Protein AF-A0A9N9M9A8-F1 (afdb_monomer_lite)

Structure (mmCIF, N/CA/C/O backbone):
data_AF-A0A9N9M9A8-F1
#
_entry.id   AF-A0A9N9M9A8-F1
#
loop_
_atom_site.group_PDB
_atom_site.id
_atom_site.type_symbol
_atom_site.label_atom_id
_atom_site.label_alt_id
_atom_site.label_comp_id
_atom_site.label_asym_id
_atom_site.label_entity_id
_atom_site.label_seq_id
_atom_site.pdbx_PDB_ins_code
_atom_site.Cartn_x
_atom_site.Cartn_y
_atom_site.Cartn_z
_atom_site.occupancy
_atom_site.B_iso_or_equiv
_atom_site.auth_seq_id
_atom_site.auth_comp_id
_atom_site.auth_asym_id
_atom_site.auth_atom_id
_atom_site.pdbx_PDB_model_num
ATOM 1 N N . MET A 1 1 ? -35.840 -32.315 14.293 1.00 52.12 1 MET A N 1
ATOM 2 C CA . MET A 1 1 ? -36.039 -30.858 14.125 1.00 52.12 1 MET A CA 1
ATOM 3 C C . MET A 1 1 ? -34.827 -30.045 14.598 1.00 52.12 1 MET A C 1
ATOM 5 O O . MET A 1 1 ? -34.280 -29.308 13.797 1.00 52.12 1 MET A O 1
ATOM 9 N N . ILE A 1 2 ? -34.301 -30.285 15.808 1.00 51.34 2 ILE A N 1
ATOM 10 C CA . ILE A 1 2 ? -33.155 -29.553 16.408 1.00 51.34 2 ILE A CA 1
ATOM 11 C C . ILE A 1 2 ? -31.829 -29.673 15.612 1.00 51.34 2 ILE A C 1
ATOM 13 O O . ILE A 1 2 ? -31.002 -28.764 15.611 1.00 51.34 2 ILE A O 1
ATOM 17 N N . PHE A 1 3 ? -31.609 -30.788 14.904 1.00 42.25 3 PHE A N 1
ATOM 18 C CA . PHE A 1 3 ? -30.359 -31.031 14.167 1.00 42.25 3 PHE A CA 1
ATOM 19 C C . PHE A 1 3 ? -30.236 -30.188 12.883 1.00 42.25 3 PHE A C 1
ATOM 21 O O . PHE A 1 3 ? -29.168 -29.662 12.590 1.00 42.25 3 PHE A O 1
ATOM 28 N N . GLN A 1 4 ? -31.344 -29.994 12.159 1.00 45.50 4 GLN A N 1
ATOM 29 C CA . GLN A 1 4 ? -31.388 -29.186 10.930 1.00 45.50 4 GLN A CA 1
ATOM 30 C C . GLN A 1 4 ? -31.223 -27.688 11.224 1.00 45.50 4 GLN A C 1
ATOM 32 O O . GLN A 1 4 ? -30.577 -26.956 10.473 1.00 45.50 4 GLN A O 1
ATOM 37 N N . GLU A 1 5 ? -31.737 -27.246 12.370 1.00 50.88 5 GLU A N 1
ATOM 38 C CA . GLU A 1 5 ? -31.596 -25.876 12.855 1.00 50.88 5 GLU A CA 1
ATOM 39 C C . GLU A 1 5 ? -30.153 -25.582 13.298 1.00 50.88 5 GLU A C 1
ATOM 41 O O . GLU A 1 5 ? -29.588 -24.560 12.914 1.00 50.88 5 GLU A O 1
ATOM 46 N N . LYS A 1 6 ? -29.486 -26.530 13.981 1.00 48.81 6 LYS A N 1
ATOM 47 C CA . LYS A 1 6 ? -28.044 -26.431 14.266 1.00 48.81 6 LYS A CA 1
ATOM 48 C C . LYS A 1 6 ? -27.205 -26.388 12.990 1.00 48.81 6 LYS A C 1
ATOM 50 O O . LYS A 1 6 ? -26.306 -25.560 12.918 1.00 48.81 6 LYS A O 1
ATOM 55 N N . ILE A 1 7 ? -27.485 -27.207 11.973 1.00 51.72 7 ILE A N 1
ATOM 56 C CA . ILE A 1 7 ? -26.746 -27.171 10.695 1.00 51.72 7 ILE A CA 1
ATOM 57 C C . ILE A 1 7 ? -26.940 -25.825 9.985 1.00 51.72 7 ILE A C 1
ATOM 59 O O . ILE A 1 7 ? -25.967 -25.243 9.508 1.00 51.72 7 ILE A O 1
ATOM 63 N N . SER A 1 8 ? -28.161 -25.289 9.982 1.00 52.56 8 SER A N 1
ATOM 64 C CA . SER A 1 8 ? -28.480 -23.995 9.363 1.00 52.56 8 SER A CA 1
ATOM 65 C C . SER A 1 8 ? -27.823 -22.822 10.100 1.00 52.56 8 SER A C 1
ATOM 67 O O . SER A 1 8 ? -27.238 -21.944 9.467 1.00 52.56 8 SER A O 1
ATOM 69 N N . LEU A 1 9 ? -27.814 -22.839 11.438 1.00 50.56 9 LEU A N 1
ATOM 70 C CA . LEU A 1 9 ? -27.123 -21.843 12.263 1.00 50.56 9 LEU A CA 1
ATOM 71 C C . LEU A 1 9 ? -25.598 -21.952 12.136 1.00 50.56 9 LEU A C 1
ATOM 73 O O . LEU A 1 9 ? -24.926 -20.935 12.010 1.00 50.56 9 LEU A O 1
ATOM 77 N N . THR A 1 10 ? -25.039 -23.163 12.091 1.00 49.25 10 THR A N 1
ATOM 78 C CA . THR A 1 10 ? -23.585 -23.370 11.939 1.00 49.25 10 THR A CA 1
ATOM 79 C C . THR A 1 10 ? -23.113 -22.963 10.542 1.00 49.25 10 THR A C 1
ATOM 81 O O . THR A 1 10 ? -22.045 -22.374 10.401 1.00 49.25 10 THR A O 1
ATOM 84 N N . THR A 1 11 ? -23.932 -23.210 9.515 1.00 48.72 11 THR A N 1
ATOM 85 C CA . THR A 1 11 ? -23.688 -22.762 8.136 1.00 48.72 11 THR A CA 1
ATOM 86 C C . THR A 1 11 ? -23.790 -21.240 8.021 1.00 48.72 11 THR A C 1
ATOM 88 O O . THR A 1 11 ? -22.924 -20.630 7.407 1.00 48.72 11 THR A O 1
ATOM 91 N N . SER A 1 12 ? -24.761 -20.608 8.688 1.00 50.25 12 SER A N 1
ATOM 92 C CA . SER A 1 12 ? -24.922 -19.144 8.744 1.00 50.25 12 SER A CA 1
ATOM 93 C C . SER A 1 12 ? -23.798 -18.440 9.530 1.00 50.25 12 SER A C 1
ATOM 95 O O . SER A 1 12 ? -23.277 -17.412 9.096 1.00 50.25 12 SER A O 1
ATOM 97 N N . ILE A 1 13 ? -23.333 -19.028 10.639 1.00 50.25 13 ILE A N 1
ATOM 98 C CA . ILE A 1 13 ? -22.185 -18.535 11.423 1.00 50.25 13 ILE A CA 1
ATOM 99 C C . ILE A 1 13 ? -20.876 -18.695 10.631 1.00 50.25 13 ILE A C 1
ATOM 101 O O . ILE A 1 13 ? -20.067 -17.767 10.605 1.00 50.25 13 ILE A O 1
ATOM 105 N N . ARG A 1 14 ? -20.692 -19.812 9.908 1.00 46.34 14 ARG A N 1
ATOM 106 C CA . ARG A 1 14 ? -19.572 -19.983 8.964 1.00 46.34 14 ARG A CA 1
ATOM 107 C C . ARG A 1 14 ? -19.644 -18.998 7.798 1.00 46.34 14 ARG A C 1
ATOM 109 O O . ARG A 1 14 ? -18.620 -18.437 7.438 1.00 46.34 14 ARG A O 1
ATOM 116 N N . GLN A 1 15 ? -20.826 -18.742 7.241 1.00 45.94 15 GLN A N 1
ATOM 117 C CA . GLN A 1 15 ? -21.015 -17.767 6.160 1.00 45.94 15 GLN A CA 1
ATOM 118 C C . GLN A 1 15 ? -20.732 -16.326 6.608 1.00 45.94 15 GLN A C 1
ATOM 120 O O . GLN A 1 15 ? -20.154 -15.560 5.840 1.00 45.94 15 GLN A O 1
ATOM 125 N N . ARG A 1 16 ? -21.005 -15.969 7.872 1.00 47.84 16 ARG A N 1
ATOM 126 C CA . ARG A 1 16 ? -20.569 -14.686 8.460 1.00 47.84 16 ARG A CA 1
ATOM 127 C C . ARG A 1 16 ? -19.058 -14.599 8.720 1.00 47.84 16 ARG A C 1
ATOM 129 O O . ARG A 1 16 ? -18.526 -13.495 8.763 1.00 47.84 16 ARG A O 1
ATOM 136 N N . GLN A 1 17 ? -18.357 -15.727 8.848 1.00 49.28 17 GLN A N 1
ATOM 137 C CA . GLN A 1 17 ? -16.895 -15.784 8.996 1.00 49.28 17 GLN A CA 1
ATOM 138 C C . GLN A 1 17 ? -16.112 -15.659 7.670 1.00 49.28 17 GLN A C 1
ATOM 140 O O . GLN A 1 17 ? -14.882 -15.627 7.709 1.00 49.28 17 GLN A O 1
ATOM 145 N N . LEU A 1 18 ? -16.768 -15.601 6.502 1.00 52.56 18 LEU A N 1
ATOM 146 C CA . LEU A 1 18 ? -16.127 -15.954 5.223 1.00 52.56 18 LEU A CA 1
ATOM 147 C C . LEU A 1 18 ? -15.627 -14.814 4.320 1.00 52.56 18 LEU A C 1
ATOM 149 O O . LEU A 1 18 ? -15.118 -15.106 3.244 1.00 52.56 18 LEU A O 1
ATOM 153 N N . LEU A 1 19 ? -15.649 -13.545 4.732 1.00 57.78 19 LEU A N 1
ATOM 154 C CA . LEU A 1 19 ? -14.976 -12.476 3.968 1.00 57.78 19 LEU A CA 1
ATOM 155 C C . LEU A 1 19 ? -13.920 -11.780 4.821 1.00 57.78 19 LEU A C 1
ATOM 157 O O . LEU A 1 19 ? -14.078 -10.644 5.264 1.00 57.78 19 LEU A O 1
ATOM 161 N N . ARG A 1 20 ? -12.829 -12.515 5.065 1.00 78.56 20 ARG A N 1
ATOM 162 C CA . ARG A 1 20 ? -11.606 -11.991 5.687 1.00 78.56 20 ARG A CA 1
ATOM 163 C C . ARG A 1 20 ? -10.954 -10.921 4.807 1.00 78.56 20 ARG A C 1
ATOM 165 O O . ARG A 1 20 ? -10.498 -9.911 5.330 1.00 78.56 20 ARG A O 1
ATOM 172 N N . ILE A 1 21 ? -10.938 -11.161 3.496 1.00 81.38 21 ILE A N 1
ATOM 173 C CA . ILE A 1 21 ? -10.344 -10.284 2.488 1.00 81.38 21 ILE A CA 1
ATOM 174 C C . ILE A 1 21 ? -11.446 -9.799 1.546 1.00 81.38 21 ILE A C 1
ATOM 176 O O . ILE A 1 21 ? -12.276 -10.597 1.108 1.00 81.38 21 ILE A O 1
ATOM 180 N N . ILE A 1 22 ? -11.452 -8.504 1.242 1.00 85.94 22 ILE A N 1
ATOM 181 C CA . ILE A 1 22 ? -12.263 -7.906 0.178 1.00 85.94 22 ILE A CA 1
ATOM 182 C C . ILE A 1 22 ? -11.334 -7.400 -0.912 1.00 85.94 22 ILE A C 1
ATOM 184 O O . ILE A 1 22 ? -10.329 -6.765 -0.613 1.00 85.94 22 ILE A O 1
ATOM 188 N N . THR A 1 23 ? -11.700 -7.656 -2.162 1.00 85.75 23 THR A N 1
ATOM 189 C CA . THR A 1 23 ? -10.959 -7.197 -3.334 1.00 85.75 23 THR A CA 1
ATOM 190 C C . THR A 1 23 ? -11.839 -6.261 -4.148 1.00 85.75 23 THR A C 1
ATOM 192 O O . THR A 1 23 ? -12.952 -6.627 -4.529 1.00 85.75 23 THR A O 1
ATOM 195 N N . TYR A 1 24 ? -11.329 -5.066 -4.423 1.00 89.06 24 TYR A N 1
ATOM 196 C CA . TYR A 1 24 ? -11.861 -4.154 -5.426 1.00 89.06 24 TYR A CA 1
A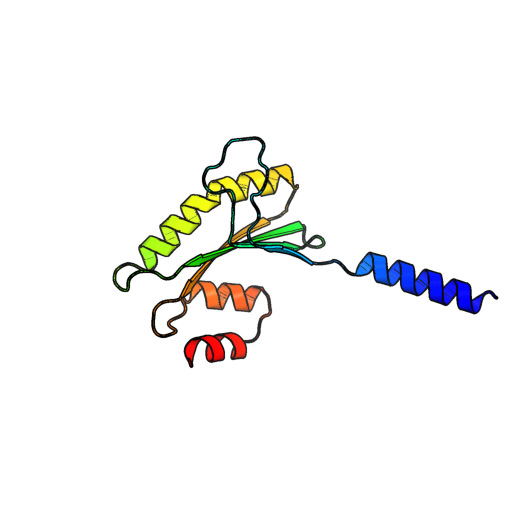TOM 197 C C . TYR A 1 24 ? -10.910 -4.129 -6.617 1.00 89.06 24 TYR A C 1
ATOM 199 O O . TYR A 1 24 ? -9.700 -4.254 -6.442 1.00 89.06 24 TYR A O 1
ATOM 207 N N . TRP A 1 25 ? -11.475 -3.988 -7.810 1.00 86.75 25 TRP A N 1
ATOM 208 C CA . TRP A 1 25 ? -10.744 -3.963 -9.071 1.00 86.75 25 TRP A CA 1
ATOM 209 C C . TRP A 1 25 ? -11.215 -2.769 -9.884 1.00 86.75 25 TRP A C 1
ATOM 211 O O . TRP A 1 25 ? -12.427 -2.615 -10.056 1.00 86.75 25 TRP A O 1
ATOM 221 N N . ASP A 1 26 ? -10.276 -1.954 -10.352 1.00 83.31 26 ASP A N 1
ATOM 222 C CA . ASP A 1 26 ? -10.508 -0.824 -11.251 1.00 83.31 26 ASP A CA 1
ATOM 223 C C . ASP A 1 26 ? -11.621 0.138 -10.768 1.00 83.31 26 ASP A C 1
ATOM 225 O O . ASP A 1 26 ? -12.505 0.568 -11.523 1.00 83.31 26 ASP A O 1
ATOM 229 N N . ARG A 1 27 ? -11.619 0.454 -9.463 1.00 86.00 27 ARG A N 1
ATOM 230 C CA . ARG A 1 27 ? -12.604 1.348 -8.827 1.00 86.00 27 ARG A CA 1
ATOM 231 C C . ARG A 1 27 ? -11.941 2.546 -8.174 1.00 86.00 27 ARG A C 1
ATOM 233 O O . ARG A 1 27 ? -11.033 2.385 -7.365 1.00 86.00 27 ARG A O 1
ATOM 240 N N . SER A 1 28 ? -12.492 3.727 -8.442 1.00 89.75 28 SER A N 1
ATOM 241 C CA . SER A 1 28 ? -12.154 4.933 -7.692 1.00 89.75 28 SER A CA 1
ATOM 242 C C . SER A 1 28 ? -12.595 4.797 -6.238 1.00 89.75 28 SER A C 1
ATOM 244 O O . SER A 1 28 ? -13.737 4.424 -5.946 1.00 89.75 28 SER A O 1
ATOM 246 N N . ILE A 1 29 ? -11.686 5.122 -5.329 1.00 90.75 29 ILE A N 1
ATOM 247 C CA . ILE A 1 29 ? -11.952 5.243 -3.906 1.00 90.75 29 ILE A CA 1
ATOM 248 C C . ILE A 1 29 ? -12.458 6.660 -3.639 1.00 90.75 29 ILE A C 1
ATOM 250 O O . ILE A 1 29 ? -11.847 7.647 -4.045 1.00 90.75 29 ILE A O 1
ATOM 254 N N . LEU A 1 30 ? -13.610 6.746 -2.976 1.00 89.75 30 LEU A N 1
ATOM 255 C CA . LEU A 1 30 ? -14.167 8.016 -2.531 1.00 89.75 30 LEU A CA 1
ATOM 256 C C . LEU A 1 30 ? -13.401 8.494 -1.300 1.00 89.75 30 LEU A C 1
ATOM 258 O O . LEU A 1 30 ? -13.347 7.782 -0.299 1.00 89.75 30 LEU A O 1
ATOM 262 N N . THR A 1 31 ? -12.857 9.698 -1.400 1.00 89.88 31 THR A N 1
ATOM 263 C CA . THR A 1 31 ? -12.083 10.387 -0.366 1.00 89.88 31 THR A CA 1
ATOM 264 C C . THR A 1 31 ? -12.740 11.722 -0.032 1.00 89.88 31 THR A C 1
ATOM 266 O O . THR A 1 31 ? -13.477 12.266 -0.859 1.00 89.88 31 THR A O 1
ATOM 269 N N . ASP A 1 32 ? -12.505 12.259 1.167 1.00 87.19 32 ASP A N 1
ATOM 270 C CA . ASP A 1 32 ? -13.122 13.531 1.578 1.00 87.19 32 ASP A CA 1
ATOM 271 C C . ASP A 1 32 ? -12.443 14.721 0.886 1.00 87.19 32 ASP A C 1
ATOM 273 O O . ASP A 1 32 ? -13.085 15.713 0.530 1.00 87.19 32 ASP A O 1
ATOM 277 N N . ARG A 1 33 ? -11.137 14.597 0.628 1.00 87.06 33 ARG A N 1
ATOM 278 C CA . ARG A 1 33 ? -10.351 15.503 -0.222 1.00 87.06 33 ARG A CA 1
ATOM 279 C C . ARG A 1 33 ? -10.265 14.994 -1.658 1.00 87.06 33 ARG A C 1
ATOM 281 O O . ARG A 1 33 ? -10.281 13.793 -1.915 1.00 87.06 33 ARG A O 1
ATOM 288 N N . HIS A 1 34 ? -10.104 15.913 -2.606 1.00 87.25 34 HIS A N 1
ATOM 289 C CA . HIS A 1 34 ? -9.820 15.551 -3.992 1.00 87.25 34 HIS A CA 1
ATOM 290 C C . HIS A 1 34 ? -8.389 15.006 -4.112 1.00 87.25 34 HIS A C 1
ATOM 292 O O . HIS A 1 34 ? -7.429 15.758 -3.945 1.00 87.25 34 HIS A O 1
ATOM 298 N N . ILE A 1 35 ? -8.261 13.715 -4.426 1.00 87.50 35 ILE A N 1
ATOM 299 C CA . ILE A 1 35 ? -6.986 13.053 -4.719 1.00 87.50 35 ILE A CA 1
ATOM 300 C C . ILE A 1 35 ? -7.001 12.654 -6.200 1.00 87.50 35 ILE A C 1
ATOM 302 O O . ILE A 1 35 ? -7.875 11.877 -6.587 1.00 87.50 35 ILE A O 1
ATOM 306 N N . PRO A 1 36 ? -6.083 13.177 -7.038 1.00 84.00 36 PRO A N 1
ATOM 307 C CA . PRO A 1 36 ? -6.042 12.855 -8.467 1.00 84.00 36 PRO A CA 1
ATOM 308 C C . PRO A 1 36 ? -5.884 11.352 -8.734 1.00 84.00 36 PRO A C 1
ATOM 310 O O . PRO A 1 36 ? -6.579 10.795 -9.579 1.00 84.00 36 PRO A O 1
ATOM 313 N N . ALA A 1 37 ? -5.018 10.698 -7.960 1.00 85.00 37 ALA A N 1
ATOM 314 C CA . ALA A 1 37 ? -4.711 9.280 -8.063 1.00 85.00 37 ALA A CA 1
ATOM 315 C C . ALA A 1 37 ? -5.530 8.451 -7.071 1.00 85.00 37 ALA A C 1
ATOM 317 O O . ALA A 1 37 ? -5.011 7.932 -6.087 1.00 85.00 37 ALA A O 1
ATOM 318 N N . ASN A 1 38 ? -6.845 8.374 -7.281 1.00 90.00 38 ASN A N 1
ATOM 319 C CA . ASN A 1 38 ? -7.756 7.659 -6.379 1.00 90.00 38 ASN A CA 1
ATOM 320 C C . ASN A 1 38 ? -8.265 6.321 -6.932 1.00 90.00 38 ASN A C 1
ATOM 322 O O . ASN A 1 38 ? -9.142 5.706 -6.322 1.00 90.00 38 ASN A O 1
ATOM 326 N N . ARG A 1 39 ? -7.756 5.873 -8.082 1.00 90.69 39 ARG A N 1
ATOM 327 C CA . ARG A 1 39 ? -8.217 4.672 -8.787 1.00 90.69 39 ARG A CA 1
ATOM 328 C C . ARG A 1 39 ? -7.068 3.673 -8.976 1.00 90.69 39 ARG A C 1
ATOM 330 O O . ARG A 1 39 ? -6.542 3.584 -10.076 1.00 90.69 39 ARG A O 1
ATOM 337 N N . PRO A 1 40 ? -6.700 2.925 -7.926 1.00 89.19 40 PRO A N 1
ATOM 338 C CA . PRO A 1 40 ? -5.751 1.822 -8.059 1.00 89.19 40 PRO A CA 1
ATOM 339 C C . PRO A 1 40 ? -6.339 0.683 -8.904 1.00 89.19 40 PRO A C 1
ATOM 341 O O . PRO A 1 40 ? -7.554 0.432 -8.858 1.00 89.19 40 PRO A O 1
ATOM 344 N N . ASP A 1 41 ? -5.475 -0.062 -9.597 1.00 88.19 41 ASP A N 1
ATOM 345 C CA . ASP A 1 41 ? -5.868 -1.260 -10.350 1.00 88.19 41 ASP A CA 1
ATOM 346 C C . ASP A 1 41 ? -6.540 -2.290 -9.440 1.00 88.19 41 ASP A C 1
ATOM 348 O O . ASP A 1 41 ? -7.602 -2.839 -9.759 1.00 88.19 41 ASP A O 1
ATOM 352 N N . ILE A 1 42 ? -5.941 -2.541 -8.271 1.00 88.50 42 ILE A N 1
ATOM 353 C CA . ILE A 1 42 ? -6.454 -3.500 -7.294 1.00 88.50 42 ILE A CA 1
ATOM 354 C C . ILE A 1 42 ? -6.331 -2.933 -5.884 1.00 88.50 42 ILE A C 1
ATOM 356 O O . ILE A 1 42 ? -5.254 -2.558 -5.429 1.00 88.50 42 ILE A O 1
ATOM 360 N N . THR A 1 43 ? -7.426 -2.994 -5.131 1.00 90.31 43 THR A N 1
ATOM 361 C CA . THR A 1 43 ? -7.421 -2.717 -3.690 1.00 90.31 43 THR A CA 1
ATOM 362 C C . THR A 1 43 ? -7.793 -3.975 -2.930 1.00 90.31 43 THR A C 1
ATOM 364 O O . THR A 1 43 ? -8.894 -4.505 -3.090 1.00 90.31 43 THR A O 1
ATOM 367 N N . LEU A 1 44 ? -6.901 -4.441 -2.060 1.00 89.88 44 LEU A N 1
ATOM 368 C CA . LEU A 1 44 ? -7.176 -5.533 -1.127 1.00 89.88 44 LEU A CA 1
ATOM 369 C 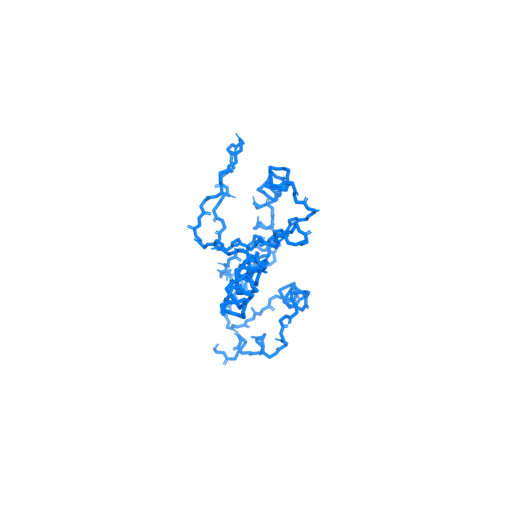C . LEU A 1 44 ? -7.395 -4.968 0.270 1.00 89.88 44 LEU A C 1
ATOM 371 O O . LEU A 1 44 ? -6.575 -4.205 0.760 1.00 89.88 44 LEU A O 1
ATOM 375 N N . LEU A 1 45 ? -8.467 -5.384 0.934 1.00 89.75 45 LEU A N 1
ATOM 376 C CA . LEU A 1 45 ? -8.798 -5.005 2.302 1.00 89.75 45 LEU A CA 1
ATOM 377 C C . LEU A 1 45 ? -8.848 -6.256 3.181 1.00 89.75 45 LEU A C 1
ATOM 379 O O . LEU A 1 45 ? -9.778 -7.059 3.072 1.00 89.75 45 LEU A O 1
ATOM 383 N N . ASP A 1 46 ? -7.880 -6.403 4.085 1.00 87.00 46 ASP A N 1
ATOM 384 C CA . ASP A 1 46 ? -7.929 -7.382 5.169 1.00 87.00 46 ASP A CA 1
ATOM 385 C C . ASP A 1 46 ? -8.705 -6.792 6.349 1.00 87.00 46 ASP A C 1
ATOM 387 O O . ASP A 1 46 ? -8.186 -6.028 7.168 1.00 87.00 46 ASP A O 1
ATOM 391 N N . LYS A 1 47 ? -9.973 -7.191 6.459 1.00 86.00 47 LYS A N 1
ATOM 392 C CA . LYS A 1 47 ? -10.874 -6.743 7.526 1.00 86.00 47 LYS A CA 1
ATOM 393 C C . LYS A 1 47 ? -10.441 -7.209 8.913 1.00 86.00 47 LYS A C 1
ATOM 395 O O . LYS A 1 47 ? -10.805 -6.578 9.901 1.00 86.00 47 LYS A O 1
ATOM 400 N N . ARG A 1 48 ? -9.699 -8.317 9.008 1.00 85.06 48 ARG A N 1
ATOM 401 C CA . ARG A 1 48 ? -9.254 -8.882 10.287 1.00 85.06 48 ARG A CA 1
ATOM 402 C C . ARG A 1 48 ? -8.063 -8.111 10.834 1.00 85.06 48 ARG A C 1
ATOM 404 O O . ARG A 1 48 ? -8.064 -7.759 12.009 1.00 85.06 48 ARG A O 1
ATOM 411 N N . ASN A 1 49 ? -7.067 -7.864 9.989 1.00 87.75 49 ASN A N 1
ATOM 412 C CA . ASN A 1 49 ? -5.861 -7.140 10.397 1.00 87.75 49 ASN A CA 1
ATOM 413 C C . ASN A 1 49 ? -6.058 -5.618 10.328 1.00 87.75 49 ASN A C 1
ATOM 415 O O . ASN A 1 49 ? -5.217 -4.879 10.835 1.00 87.75 49 ASN A O 1
ATOM 419 N N . ARG A 1 50 ? -7.182 -5.161 9.749 1.00 92.81 50 ARG A N 1
ATOM 420 C CA . ARG A 1 50 ? -7.466 -3.757 9.418 1.00 92.81 50 ARG A CA 1
ATOM 421 C C . ARG A 1 50 ? -6.341 -3.191 8.563 1.00 92.81 50 ARG A C 1
ATOM 423 O O . ARG A 1 50 ? -5.768 -2.158 8.886 1.00 92.81 50 ARG A O 1
ATOM 430 N N . GLU A 1 51 ? -5.998 -3.904 7.501 1.00 93.44 51 GLU A N 1
ATOM 431 C CA . GLU A 1 51 ? -4.944 -3.500 6.575 1.00 93.44 51 GLU A CA 1
ATOM 432 C C . GLU A 1 51 ? -5.499 -3.379 5.164 1.00 93.44 51 GLU A C 1
ATOM 434 O O . GLU A 1 51 ? -6.382 -4.151 4.784 1.00 93.44 51 GLU A O 1
ATOM 439 N N . ALA A 1 52 ? -4.959 -2.450 4.382 1.00 92.31 52 ALA A N 1
ATOM 440 C CA . ALA A 1 52 ? -5.225 -2.386 2.955 1.00 92.31 52 ALA A CA 1
ATOM 441 C C . ALA A 1 52 ? -3.940 -2.403 2.126 1.00 92.31 52 ALA A C 1
ATOM 443 O O . ALA A 1 52 ? -2.876 -1.965 2.570 1.00 92.31 52 ALA A O 1
ATOM 444 N N . TYR A 1 53 ? -4.067 -2.911 0.908 1.00 90.25 53 TYR A N 1
ATOM 445 C CA . TYR A 1 53 ? -3.015 -2.946 -0.092 1.00 90.25 53 TYR A CA 1
ATOM 446 C C . TYR A 1 53 ? -3.557 -2.282 -1.353 1.00 90.25 53 TYR A C 1
ATOM 448 O O . TYR A 1 53 ? -4.569 -2.736 -1.888 1.00 90.25 53 TYR A O 1
ATOM 456 N N . LEU A 1 54 ? -2.905 -1.204 -1.778 1.00 91.25 54 LEU A N 1
ATOM 457 C CA . LEU A 1 54 ? -3.172 -0.506 -3.032 1.00 91.25 54 LEU A CA 1
ATOM 458 C C . LEU A 1 54 ? -2.142 -1.011 -4.030 1.00 91.25 54 LEU A C 1
ATOM 460 O O . LEU A 1 54 ? -0.949 -0.799 -3.830 1.00 91.25 54 LEU A O 1
ATOM 464 N N . ILE A 1 55 ? -2.590 -1.761 -5.023 1.00 86.19 55 ILE A N 1
ATOM 465 C CA . ILE A 1 55 ? -1.725 -2.419 -5.991 1.00 86.19 55 ILE A CA 1
ATOM 466 C C . ILE A 1 55 ? -1.942 -1.735 -7.332 1.00 86.19 55 ILE A C 1
ATOM 468 O O . ILE A 1 55 ? -3.081 -1.642 -7.793 1.00 86.19 55 ILE A O 1
ATOM 472 N N . ASP A 1 56 ? -0.839 -1.308 -7.926 1.00 83.81 56 ASP A N 1
ATOM 473 C CA . ASP A 1 56 ? -0.781 -0.669 -9.237 1.00 83.81 56 ASP A CA 1
ATOM 474 C C . ASP A 1 56 ? 0.148 -1.490 -10.129 1.00 83.81 56 ASP A C 1
ATOM 476 O O . ASP A 1 56 ? 1.161 -2.002 -9.641 1.00 83.81 56 ASP A O 1
ATOM 480 N N . VAL A 1 57 ? -0.220 -1.713 -11.388 1.00 77.88 57 VAL A N 1
ATOM 481 C CA . VAL A 1 57 ? 0.516 -2.579 -12.311 1.00 77.88 57 VAL A CA 1
ATOM 482 C C . VAL A 1 57 ? 1.027 -1.764 -13.493 1.00 77.88 57 VAL A C 1
ATOM 484 O O . VAL A 1 57 ? 0.270 -1.424 -14.399 1.00 77.88 57 VAL A O 1
ATOM 487 N N . THR A 1 58 ? 2.346 -1.578 -13.561 1.00 76.25 58 THR A N 1
ATOM 488 C CA . THR A 1 58 ? 2.972 -0.749 -14.596 1.00 76.25 58 THR A CA 1
ATOM 489 C C . THR A 1 58 ? 4.068 -1.468 -15.360 1.00 76.25 58 THR A C 1
ATOM 491 O O . THR A 1 58 ? 4.864 -2.239 -14.821 1.00 76.25 58 THR A O 1
ATOM 494 N N . VAL A 1 59 ? 4.125 -1.183 -16.659 1.00 72.25 59 VAL A N 1
ATOM 495 C CA . VAL A 1 59 ? 5.182 -1.622 -17.571 1.00 72.25 59 VAL A CA 1
ATOM 496 C C . VAL A 1 59 ? 6.064 -0.409 -17.886 1.00 72.25 59 VAL A 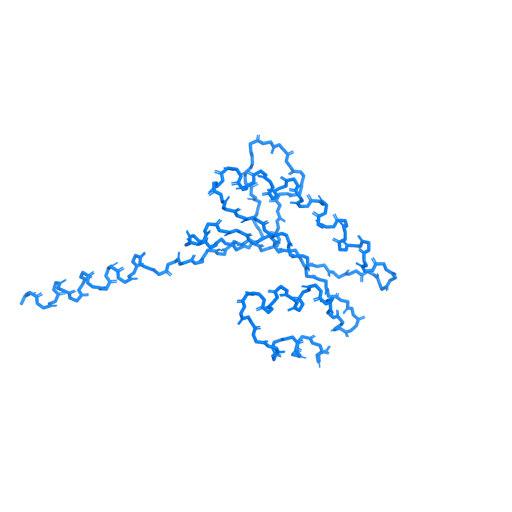C 1
ATOM 498 O O . VAL A 1 59 ? 5.669 0.422 -18.702 1.00 72.25 59 VAL A O 1
ATOM 501 N N . PRO A 1 60 ? 7.226 -0.247 -17.230 1.00 68.69 60 PRO A N 1
ATOM 502 C CA . PRO A 1 60 ? 8.121 0.867 -17.502 1.00 68.69 60 PRO A CA 1
ATOM 503 C C . PRO A 1 60 ? 8.860 0.658 -18.822 1.00 68.69 60 PRO A C 1
ATOM 505 O O . PRO A 1 60 ? 9.239 -0.464 -19.169 1.00 68.69 60 PRO A O 1
ATOM 508 N N . ASP A 1 61 ? 9.172 1.760 -19.499 1.00 62.97 61 ASP A N 1
ATOM 509 C CA . ASP A 1 61 ? 10.174 1.752 -20.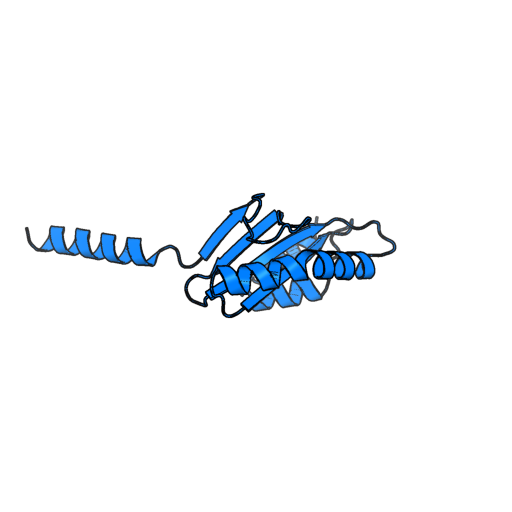558 1.00 62.97 61 ASP A CA 1
ATOM 510 C C . ASP A 1 61 ? 11.553 1.444 -19.948 1.00 62.97 61 ASP A C 1
ATOM 512 O O . ASP A 1 61 ? 11.942 2.026 -18.931 1.00 62.97 61 ASP A O 1
ATOM 516 N N . ASN A 1 62 ? 12.289 0.514 -20.572 1.00 58.31 62 ASN A N 1
ATOM 517 C CA . ASN A 1 62 ? 13.469 -0.201 -20.044 1.00 58.31 62 ASN A CA 1
ATOM 518 C C . ASN A 1 62 ? 14.567 0.634 -19.353 1.00 58.31 62 ASN A C 1
ATOM 520 O O . ASN A 1 62 ? 15.421 0.063 -18.676 1.00 58.31 62 ASN A O 1
ATOM 524 N N . ASN A 1 63 ? 14.581 1.954 -19.509 1.00 61.25 63 ASN A N 1
ATOM 525 C CA . ASN A 1 63 ? 15.664 2.797 -19.024 1.00 61.25 63 ASN A CA 1
ATOM 526 C C . ASN A 1 63 ? 15.509 3.222 -17.550 1.00 61.25 63 ASN A C 1
ATOM 528 O O . ASN A 1 63 ? 16.530 3.373 -16.882 1.00 61.25 63 ASN A O 1
ATOM 532 N N . ASN A 1 64 ? 14.287 3.356 -17.003 1.00 66.81 64 ASN A N 1
ATOM 533 C CA . ASN A 1 64 ? 14.079 4.100 -15.741 1.00 66.81 64 ASN A CA 1
ATOM 534 C C . ASN A 1 64 ? 13.182 3.395 -14.696 1.00 66.81 64 ASN A C 1
ATOM 536 O O . ASN A 1 64 ? 12.479 4.052 -13.931 1.00 66.81 64 ASN A O 1
ATOM 540 N N . MET A 1 65 ? 13.235 2.061 -14.590 1.00 65.88 65 MET A N 1
ATOM 541 C CA . MET A 1 65 ? 12.357 1.288 -13.685 1.00 65.88 65 MET A CA 1
ATOM 542 C C . MET A 1 65 ? 12.290 1.819 -12.239 1.00 65.88 65 MET A C 1
ATOM 544 O O . MET A 1 65 ? 11.215 1.871 -11.659 1.00 65.88 65 MET A O 1
ATOM 548 N N . GLN A 1 66 ? 13.420 2.210 -11.636 1.00 67.50 66 GLN A N 1
ATOM 549 C CA . GLN A 1 66 ? 13.452 2.689 -10.243 1.00 67.50 66 GLN A CA 1
ATOM 550 C C . GLN A 1 66 ? 12.756 4.039 -10.049 1.00 67.50 66 GLN A C 1
ATOM 552 O O . GLN A 1 66 ? 12.180 4.278 -8.989 1.00 67.50 66 GLN A O 1
ATOM 557 N N . GLU A 1 67 ? 12.818 4.913 -11.051 1.00 72.88 67 GLU A N 1
ATOM 558 C CA . GLU A 1 67 ? 12.142 6.209 -11.011 1.00 72.88 67 GLU A CA 1
ATOM 559 C C . GLU A 1 67 ? 10.631 6.003 -11.127 1.00 72.88 67 GLU A C 1
ATOM 561 O O . GLU A 1 67 ? 9.892 6.564 -10.327 1.00 72.88 67 GLU A O 1
ATOM 566 N N . THR A 1 68 ? 10.183 5.099 -12.009 1.00 68.81 68 THR A N 1
ATOM 567 C CA . THR A 1 68 ? 8.766 4.718 -12.131 1.00 68.81 68 THR A CA 1
ATOM 568 C C . THR A 1 68 ? 8.201 4.176 -10.813 1.00 68.81 68 THR A C 1
ATOM 570 O O . THR A 1 68 ? 7.159 4.646 -10.369 1.00 68.81 68 THR A O 1
ATOM 573 N N . ILE A 1 69 ? 8.924 3.277 -10.122 1.00 67.62 69 ILE A N 1
ATOM 574 C CA . ILE A 1 69 ? 8.513 2.765 -8.794 1.00 67.62 69 ILE A CA 1
ATOM 575 C C . ILE A 1 69 ? 8.327 3.913 -7.801 1.00 67.62 69 ILE A C 1
ATOM 577 O O . ILE A 1 69 ? 7.359 3.935 -7.044 1.00 67.62 69 ILE A O 1
ATOM 581 N N . GLN A 1 70 ? 9.290 4.835 -7.743 1.00 71.12 70 GLN A N 1
ATOM 582 C CA . GLN A 1 70 ? 9.259 5.928 -6.774 1.00 71.12 70 GLN A CA 1
ATOM 583 C C . GLN A 1 70 ? 8.123 6.906 -7.064 1.00 71.12 70 GLN A C 1
ATOM 585 O O . GLN A 1 70 ? 7.453 7.333 -6.126 1.00 71.12 70 GLN A O 1
ATOM 590 N N . SER A 1 71 ? 7.890 7.225 -8.337 1.00 73.56 71 SER A N 1
ATOM 591 C CA . SER A 1 71 ? 6.793 8.088 -8.767 1.00 73.56 71 SER A CA 1
ATOM 592 C C . SER A 1 71 ? 5.428 7.506 -8.402 1.00 73.56 71 SER A C 1
ATOM 594 O O . SER A 1 71 ? 4.629 8.222 -7.809 1.00 73.56 71 SER A O 1
ATOM 596 N N . GLU A 1 72 ? 5.186 6.216 -8.645 1.00 69.88 72 GLU A N 1
ATOM 597 C CA . GLU A 1 72 ? 3.913 5.572 -8.280 1.00 69.88 72 GLU A CA 1
ATOM 598 C C . GLU A 1 72 ? 3.695 5.496 -6.774 1.00 69.88 72 GLU A C 1
ATOM 600 O O . GLU A 1 72 ? 2.613 5.798 -6.271 1.00 69.88 72 GLU A O 1
ATOM 605 N N . VAL A 1 73 ? 4.731 5.128 -6.015 1.00 73.31 73 VAL A N 1
ATOM 606 C CA . VAL A 1 73 ? 4.623 5.114 -4.552 1.00 73.31 73 VAL A CA 1
ATOM 607 C C . VAL A 1 73 ? 4.297 6.512 -4.032 1.00 73.31 73 VAL A C 1
ATOM 609 O O . VAL A 1 73 ? 3.466 6.643 -3.134 1.00 73.31 73 VAL A O 1
ATOM 612 N N . LEU A 1 74 ? 4.914 7.552 -4.600 1.00 77.00 74 LEU A N 1
ATOM 613 C CA . LEU A 1 74 ? 4.653 8.940 -4.228 1.00 77.00 74 LEU A CA 1
ATOM 614 C C . LEU A 1 74 ? 3.216 9.359 -4.570 1.00 77.00 74 LEU A C 1
ATOM 616 O O . LEU A 1 74 ? 2.544 9.953 -3.730 1.00 77.00 74 LEU A O 1
ATOM 620 N N . GLU A 1 75 ? 2.734 9.005 -5.759 1.00 80.44 75 GLU A N 1
ATOM 621 C CA . GLU A 1 75 ? 1.391 9.325 -6.248 1.00 80.44 75 GLU A CA 1
ATOM 622 C C . GLU A 1 75 ? 0.290 8.738 -5.347 1.00 80.44 75 GLU A C 1
ATOM 624 O O . GLU A 1 75 ? -0.646 9.441 -4.959 1.00 80.44 75 GLU A O 1
ATOM 629 N N . TYR A 1 76 ? 0.448 7.487 -4.910 1.00 83.00 76 TYR A N 1
ATOM 630 C CA . TYR A 1 76 ? -0.512 6.827 -4.021 1.00 83.00 76 TYR A CA 1
ATOM 631 C C . TYR A 1 76 ? -0.276 7.080 -2.525 1.00 83.00 76 TYR A C 1
ATOM 633 O O . TYR A 1 76 ? -1.072 6.616 -1.705 1.00 83.00 76 TYR A O 1
ATOM 641 N N . THR A 1 77 ? 0.776 7.810 -2.132 1.00 86.19 77 THR A N 1
ATOM 642 C CA . THR A 1 77 ? 1.050 8.095 -0.710 1.00 86.19 77 THR A CA 1
ATOM 643 C C . THR A 1 77 ? -0.105 8.873 -0.082 1.00 86.19 77 THR A C 1
ATOM 645 O O . THR A 1 77 ? -0.614 8.468 0.964 1.00 86.19 77 THR A O 1
ATOM 648 N N . GLU A 1 78 ? -0.590 9.919 -0.760 1.00 89.81 78 GLU A N 1
ATOM 649 C CA . GLU A 1 78 ? -1.715 10.721 -0.265 1.00 89.81 78 GLU A CA 1
ATOM 650 C C . GLU A 1 78 ? -3.001 9.901 -0.140 1.00 89.81 78 GLU A C 1
ATOM 652 O O . GLU A 1 78 ? -3.704 10.007 0.866 1.00 89.81 78 GLU A O 1
ATOM 657 N N . LEU A 1 79 ? -3.290 9.050 -1.134 1.00 90.88 79 LEU A N 1
ATOM 658 C CA . LEU A 1 79 ? -4.430 8.137 -1.068 1.00 90.88 79 LEU A CA 1
ATOM 659 C C . LEU A 1 79 ? -4.284 7.178 0.114 1.00 90.88 79 LEU A C 1
ATOM 661 O O . LEU A 1 79 ? -5.261 6.897 0.803 1.00 90.88 79 LEU A O 1
ATOM 665 N N . SER A 1 80 ? -3.072 6.677 0.359 1.00 91.56 80 SER A N 1
ATOM 666 C CA . SER A 1 80 ? -2.818 5.702 1.413 1.00 91.56 80 SER A CA 1
ATOM 667 C C . SER A 1 80 ? -3.091 6.257 2.810 1.00 91.56 80 SER A C 1
ATOM 669 O O . SER A 1 80 ? -3.696 5.558 3.625 1.00 91.56 80 SER A O 1
ATOM 671 N N . ASP A 1 81 ? -2.699 7.505 3.070 1.00 92.44 81 ASP A N 1
ATOM 672 C CA . ASP A 1 81 ? -2.909 8.164 4.359 1.00 92.44 81 ASP A CA 1
ATOM 673 C C . ASP A 1 81 ? -4.391 8.483 4.571 1.00 92.44 81 ASP A C 1
ATOM 675 O O . ASP A 1 81 ? -4.958 8.142 5.611 1.00 92.44 81 ASP A O 1
ATOM 679 N N . GLU A 1 82 ? -5.047 9.027 3.546 1.00 93.19 82 GLU A N 1
ATOM 680 C CA . GLU A 1 82 ? -6.469 9.365 3.585 1.00 93.19 82 GLU A CA 1
ATOM 681 C C . GLU A 1 82 ? -7.332 8.127 3.874 1.00 93.19 82 GLU A C 1
ATOM 683 O O . GLU A 1 82 ? -8.113 8.109 4.827 1.00 93.19 82 GLU A O 1
ATOM 688 N N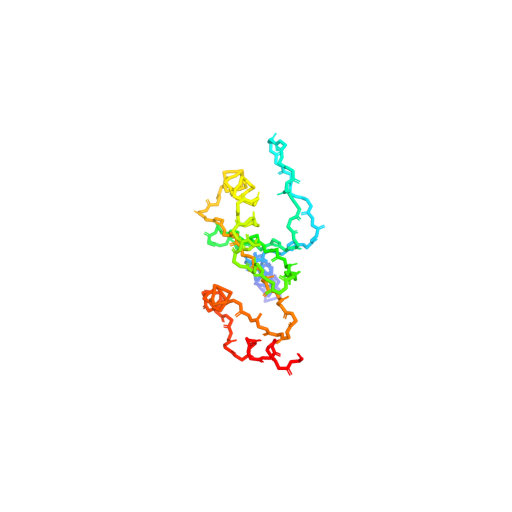 . ILE A 1 83 ? -7.160 7.034 3.118 1.00 93.75 83 ILE A N 1
ATOM 689 C CA . ILE A 1 83 ? -7.989 5.836 3.321 1.00 93.75 83 ILE A CA 1
ATOM 690 C C . ILE A 1 83 ? -7.664 5.134 4.640 1.00 93.75 83 ILE A C 1
ATOM 692 O O . ILE A 1 83 ? -8.527 4.463 5.212 1.00 93.75 83 ILE A O 1
ATOM 696 N N . LYS A 1 84 ? -6.431 5.270 5.145 1.00 95.25 84 LYS A N 1
ATOM 697 C CA . LYS A 1 84 ? -6.057 4.734 6.454 1.00 95.25 84 LYS A CA 1
ATOM 698 C C . LYS A 1 84 ? -6.871 5.405 7.551 1.00 95.25 84 LYS A C 1
ATOM 700 O O . LYS A 1 84 ? -7.372 4.709 8.435 1.00 95.25 84 LYS A O 1
ATOM 705 N N . GLU A 1 85 ? -7.019 6.722 7.485 1.00 93.94 85 GLU A N 1
ATOM 706 C CA . GLU A 1 85 ? -7.818 7.489 8.436 1.00 93.94 85 GLU A CA 1
ATOM 707 C C . GLU A 1 85 ? -9.314 7.221 8.245 1.00 93.94 85 GLU A C 1
ATOM 709 O O . GLU A 1 85 ? -9.982 6.780 9.186 1.00 93.94 85 GLU A O 1
ATOM 714 N N . GLN A 1 86 ? -9.828 7.373 7.021 1.00 93.62 86 GLN A N 1
ATOM 715 C CA . GLN A 1 86 ? -11.253 7.219 6.714 1.00 93.62 86 GLN A CA 1
ATOM 716 C C . GLN A 1 86 ? -11.786 5.817 7.038 1.00 93.62 86 GLN A C 1
ATOM 718 O O . GLN A 1 86 ? -12.874 5.669 7.599 1.00 93.62 86 GLN A O 1
ATOM 723 N N . TRP A 1 87 ? -11.032 4.764 6.706 1.00 93.50 87 TRP A N 1
ATOM 724 C CA . TRP A 1 87 ? -11.437 3.376 6.962 1.00 93.50 87 TRP A CA 1
ATOM 725 C C . TRP A 1 87 ? -10.915 2.839 8.297 1.00 93.50 87 TRP A C 1
ATOM 727 O O . TRP A 1 87 ? -11.163 1.678 8.635 1.00 93.50 87 TRP A O 1
ATOM 737 N N . GLN A 1 88 ? -10.219 3.678 9.073 1.00 94.44 88 GLN A N 1
ATOM 738 C CA . GLN A 1 88 ? -9.659 3.356 10.383 1.00 94.44 88 GLN A CA 1
ATOM 739 C C . GLN A 1 88 ? -8.786 2.091 10.314 1.00 94.44 88 GLN A C 1
ATOM 741 O O . GLN A 1 88 ? -9.015 1.103 11.019 1.00 94.44 88 GLN A O 1
ATOM 746 N N . LEU A 1 89 ? -7.811 2.083 9.412 1.00 94.81 89 LEU A N 1
ATOM 747 C CA . LEU A 1 89 ? -6.903 0.962 9.202 1.00 94.81 89 LEU A CA 1
ATOM 748 C C . LEU A 1 89 ? -5.645 1.102 10.062 1.00 94.81 89 LEU A C 1
ATOM 750 O O . LEU A 1 89 ? -5.149 2.194 10.324 1.00 94.81 89 LEU A O 1
ATOM 754 N N . ASN A 1 90 ? -5.085 -0.034 10.463 1.00 94.94 90 ASN A N 1
ATOM 755 C CA . ASN A 1 90 ? -3.787 -0.097 11.122 1.00 94.94 90 ASN A CA 1
ATOM 756 C C . ASN A 1 90 ? -2.662 0.262 10.142 1.00 94.94 90 ASN A C 1
ATOM 758 O O . ASN A 1 90 ? -1.702 0.945 10.507 1.00 94.94 90 ASN A O 1
ATOM 762 N N . LYS A 1 91 ? -2.779 -0.197 8.891 1.00 93.31 91 LYS A N 1
ATOM 763 C CA . LYS A 1 91 ? -1.760 -0.012 7.860 1.00 93.31 91 LYS A CA 1
ATOM 764 C C . LYS A 1 91 ? -2.368 -0.001 6.464 1.00 93.31 91 LYS A C 1
ATOM 766 O O . LYS A 1 91 ? -3.245 -0.803 6.157 1.00 93.31 91 LYS A O 1
ATOM 771 N N . VAL A 1 92 ? -1.832 0.855 5.606 1.00 93.69 92 VAL A N 1
ATOM 772 C CA . VAL A 1 92 ? -2.058 0.816 4.163 1.00 93.69 92 VAL A CA 1
ATOM 773 C C . VAL A 1 92 ? -0.698 0.672 3.497 1.00 93.69 92 VAL A C 1
ATOM 775 O O . VAL A 1 92 ? 0.265 1.309 3.919 1.00 93.69 92 VAL A O 1
ATOM 778 N N . THR A 1 93 ? -0.586 -0.230 2.526 1.00 90.50 93 THR A N 1
ATOM 779 C CA . THR A 1 93 ? 0.663 -0.479 1.800 1.00 90.50 93 THR A CA 1
ATOM 780 C C . THR A 1 93 ? 0.429 -0.261 0.315 1.00 90.50 93 THR A C 1
ATOM 782 O O . THR A 1 93 ? -0.408 -0.942 -0.272 1.00 90.50 93 THR A O 1
ATOM 785 N N . VAL A 1 94 ? 1.184 0.653 -0.288 1.00 87.62 94 VAL A N 1
ATOM 786 C CA . VAL A 1 94 ? 1.246 0.792 -1.746 1.00 87.62 94 VAL A CA 1
ATOM 787 C C . VAL A 1 94 ? 2.208 -0.263 -2.292 1.00 87.62 94 VAL A C 1
ATOM 789 O O . VAL A 1 94 ? 3.322 -0.427 -1.787 1.00 87.62 94 VAL A O 1
ATOM 792 N N . VAL A 1 95 ? 1.755 -1.019 -3.284 1.00 83.56 95 VAL A N 1
ATOM 793 C CA . VAL A 1 95 ? 2.461 -2.140 -3.901 1.00 83.56 95 VAL A CA 1
ATOM 794 C C . VAL A 1 95 ? 2.529 -1.887 -5.408 1.00 83.56 95 VAL A C 1
ATOM 796 O O . VAL A 1 95 ? 1.626 -2.305 -6.129 1.00 83.56 95 VAL A O 1
ATOM 799 N N . PRO A 1 96 ? 3.591 -1.233 -5.899 1.00 80.62 96 PRO A N 1
ATOM 800 C CA . PRO A 1 96 ? 3.819 -1.135 -7.332 1.00 80.62 96 PRO A CA 1
ATOM 801 C C . PRO A 1 96 ? 4.284 -2.499 -7.862 1.00 80.62 96 PRO A C 1
ATOM 803 O O . PRO A 1 96 ? 5.290 -3.066 -7.409 1.00 80.62 96 PRO A O 1
ATOM 806 N N . ILE A 1 97 ? 3.539 -3.052 -8.810 1.00 76.38 97 ILE A N 1
ATOM 807 C CA . ILE A 1 97 ? 3.886 -4.237 -9.586 1.00 76.38 97 ILE A CA 1
ATOM 808 C C . ILE A 1 97 ? 4.476 -3.751 -10.899 1.00 76.38 97 ILE A C 1
ATOM 810 O O . ILE A 1 97 ? 3.765 -3.414 -11.837 1.00 76.38 97 ILE A O 1
ATOM 814 N N . ILE A 1 98 ? 5.804 -3.759 -10.968 1.00 72.44 98 ILE A N 1
ATOM 815 C CA . ILE A 1 98 ? 6.510 -3.443 -12.203 1.00 72.44 98 ILE A CA 1
ATOM 816 C C . ILE A 1 98 ? 6.746 -4.708 -13.019 1.00 72.44 98 ILE A C 1
ATOM 818 O O . ILE A 1 98 ? 7.397 -5.644 -12.549 1.00 72.44 98 ILE A O 1
ATOM 822 N N . MET A 1 99 ? 6.253 -4.702 -14.255 1.00 68.88 99 MET A N 1
ATOM 823 C CA . MET A 1 99 ? 6.474 -5.748 -15.248 1.00 68.88 99 MET A CA 1
ATOM 824 C C . MET A 1 99 ? 7.299 -5.174 -16.400 1.00 68.88 99 MET A C 1
ATOM 826 O O . MET A 1 99 ? 6.762 -4.509 -17.272 1.00 68.88 99 MET A O 1
ATOM 830 N N . SER A 1 100 ? 8.610 -5.411 -16.437 1.00 60.97 100 SER A N 1
ATOM 831 C CA . SER A 1 100 ? 9.398 -5.080 -17.637 1.00 60.97 100 SER A CA 1
ATOM 832 C C . SER A 1 100 ? 9.261 -6.181 -18.695 1.00 60.97 100 SER A C 1
ATOM 834 O O . SER A 1 100 ? 9.159 -7.362 -18.353 1.00 60.97 100 SER A O 1
ATOM 836 N N . THR A 1 101 ? 9.345 -5.833 -19.975 1.00 56.59 101 THR A N 1
ATOM 837 C CA . THR A 1 101 ? 9.591 -6.817 -21.041 1.00 56.59 101 THR A CA 1
ATOM 838 C C . THR A 1 101 ? 11.090 -7.173 -21.004 1.00 56.59 101 THR A C 1
ATOM 840 O O . THR A 1 101 ? 11.891 -6.286 -21.295 1.00 56.59 101 THR A O 1
ATOM 843 N N . PRO A 1 102 ? 11.549 -8.381 -20.586 1.00 54.62 102 PRO A N 1
ATOM 844 C CA . PRO A 1 102 ? 10.941 -9.719 -20.603 1.00 54.62 102 PRO A CA 1
ATOM 845 C C . PRO A 1 102 ? 10.929 -10.394 -19.207 1.00 54.62 102 PRO A C 1
ATOM 847 O O . PRO A 1 102 ? 11.900 -11.034 -18.797 1.00 54.62 102 PRO A O 1
ATOM 850 N N . GLY A 1 103 ? 9.850 -10.230 -18.440 1.00 53.47 103 GLY A N 1
ATOM 851 C CA . GLY A 1 103 ? 9.645 -10.980 -17.196 1.00 53.47 103 GLY A CA 1
ATOM 852 C C . GLY A 1 103 ? 10.549 -10.581 -16.022 1.00 53.47 103 GLY A C 1
ATOM 853 O O . GLY A 1 103 ? 10.586 -11.295 -15.025 1.00 53.47 103 GLY A O 1
ATOM 854 N N . ILE A 1 104 ? 11.288 -9.464 -16.071 1.00 55.16 104 ILE A N 1
ATOM 855 C CA . ILE A 1 104 ? 12.092 -9.031 -14.912 1.00 55.16 104 ILE A CA 1
ATOM 856 C C . ILE A 1 104 ? 11.159 -8.423 -13.858 1.00 55.16 104 ILE A C 1
ATOM 858 O O . ILE A 1 104 ? 10.419 -7.475 -14.117 1.00 55.16 104 ILE A O 1
ATOM 862 N N . ILE A 1 105 ? 11.215 -9.003 -12.656 1.00 61.19 105 ILE A N 1
ATOM 863 C CA . ILE A 1 105 ? 10.401 -8.645 -11.491 1.00 61.19 105 ILE A CA 1
ATOM 864 C C . ILE A 1 105 ? 11.287 -7.888 -10.495 1.00 61.19 105 ILE A C 1
ATOM 866 O O . ILE A 1 105 ? 12.361 -8.393 -10.141 1.00 61.19 105 ILE A O 1
ATOM 870 N N . PRO A 1 106 ? 10.866 -6.721 -9.975 1.00 61.88 106 PRO A N 1
ATOM 871 C CA . PRO A 1 106 ? 11.636 -6.008 -8.965 1.00 61.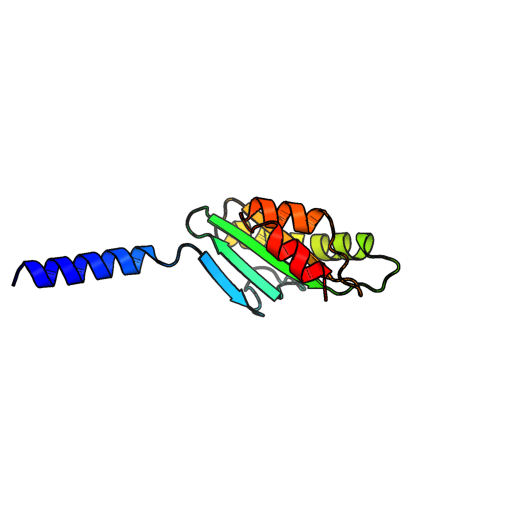88 106 PRO A CA 1
ATOM 872 C C . PRO A 1 106 ? 11.686 -6.790 -7.641 1.00 61.88 106 PRO A C 1
ATOM 874 O O . PRO A 1 106 ? 10.714 -7.405 -7.200 1.00 61.88 106 PRO A O 1
ATOM 877 N N . TYR A 1 107 ? 12.822 -6.720 -6.943 1.00 64.25 107 TYR A N 1
ATOM 878 C CA . TYR A 1 107 ? 13.022 -7.418 -5.663 1.00 64.25 107 TYR A CA 1
ATOM 879 C C . TYR A 1 107 ? 12.024 -6.977 -4.571 1.00 64.25 107 TYR A C 1
ATOM 881 O O . TYR A 1 107 ? 11.674 -7.758 -3.682 1.00 64.25 107 TYR A O 1
ATOM 889 N N . SER A 1 108 ? 11.527 -5.737 -4.653 1.00 61.47 108 SER A N 1
ATOM 890 C CA . SER A 1 108 ? 10.461 -5.213 -3.790 1.00 61.47 108 SER A CA 1
ATOM 891 C C . SER A 1 108 ? 9.183 -6.044 -3.902 1.00 61.47 108 SER A C 1
ATOM 893 O O . SER A 1 108 ? 8.613 -6.415 -2.876 1.00 61.47 108 SER A O 1
ATOM 895 N N . LEU A 1 109 ? 8.791 -6.424 -5.119 1.00 64.81 109 LEU A N 1
ATOM 896 C CA . LEU A 1 109 ? 7.623 -7.260 -5.363 1.00 64.81 109 LEU A CA 1
ATOM 897 C C . LEU A 1 109 ? 7.820 -8.666 -4.786 1.00 64.81 109 LEU A C 1
ATOM 899 O O . LEU A 1 109 ? 6.942 -9.163 -4.091 1.00 64.81 109 LEU A O 1
ATOM 903 N N . VAL A 1 110 ? 9.002 -9.271 -4.936 1.00 66.25 110 VAL A N 1
ATOM 904 C CA . VAL A 1 110 ? 9.313 -10.577 -4.316 1.00 66.25 110 VAL A CA 1
ATOM 905 C C . VAL A 1 110 ? 9.160 -10.529 -2.792 1.00 66.25 110 VAL A C 1
ATOM 907 O O . VAL A 1 110 ? 8.582 -11.438 -2.188 1.00 66.25 110 VAL A O 1
ATOM 910 N N . LYS A 1 111 ? 9.633 -9.455 -2.150 1.00 67.19 111 LYS A N 1
ATOM 911 C CA . LYS A 1 111 ? 9.494 -9.250 -0.700 1.00 67.19 111 LYS A CA 1
ATOM 912 C C . LYS A 1 111 ? 8.028 -9.094 -0.283 1.00 67.19 111 LYS A C 1
ATOM 914 O O . LYS A 1 111 ? 7.621 -9.657 0.735 1.00 67.19 111 LYS A O 1
ATOM 919 N N . ILE A 1 112 ? 7.234 -8.366 -1.065 1.00 66.38 112 ILE A N 1
ATOM 920 C CA . ILE A 1 112 ? 5.802 -8.164 -0.813 1.00 66.38 112 ILE A CA 1
ATOM 921 C C . ILE A 1 112 ? 5.032 -9.476 -0.992 1.00 66.38 112 ILE A C 1
ATOM 923 O O . ILE A 1 112 ? 4.313 -9.878 -0.081 1.00 66.38 112 ILE A O 1
ATOM 927 N N . LEU A 1 113 ? 5.260 -10.205 -2.087 1.00 68.00 113 LEU A N 1
ATOM 928 C CA . LEU A 1 113 ? 4.655 -11.518 -2.344 1.00 68.00 113 LEU A CA 1
ATOM 929 C C . LEU A 1 113 ? 4.993 -12.520 -1.231 1.00 68.00 113 LEU A C 1
ATOM 931 O O . LEU A 1 113 ? 4.114 -13.230 -0.745 1.00 68.00 113 LEU A O 1
ATOM 935 N N . THR A 1 114 ? 6.240 -12.507 -0.750 1.00 67.06 114 THR A N 1
ATOM 936 C CA . THR A 1 114 ? 6.665 -13.333 0.391 1.00 67.06 114 THR A CA 1
ATOM 937 C C . THR A 1 114 ? 5.946 -12.929 1.686 1.00 67.06 114 THR A C 1
ATOM 939 O O . THR A 1 114 ? 5.552 -13.796 2.462 1.00 67.06 114 THR A O 1
ATOM 942 N N . THR A 1 115 ? 5.726 -11.629 1.916 1.00 62.88 115 THR A N 1
ATOM 943 C CA . THR A 1 115 ? 4.992 -11.109 3.089 1.00 62.88 115 THR A CA 1
ATOM 944 C C . THR A 1 115 ? 3.509 -11.489 3.051 1.00 62.88 115 THR A C 1
ATOM 946 O O . THR A 1 115 ? 2.920 -11.782 4.088 1.00 62.88 115 THR A O 1
ATOM 949 N N . LEU A 1 116 ? 2.919 -11.555 1.856 1.00 63.88 116 LEU A N 1
ATOM 950 C CA . LEU A 1 116 ? 1.540 -11.996 1.628 1.00 63.88 116 LEU A CA 1
ATOM 951 C C . LEU A 1 116 ? 1.369 -13.527 1.702 1.00 63.88 116 LEU A C 1
ATOM 953 O O . LEU A 1 116 ? 0.253 -14.025 1.576 1.00 63.88 116 LEU A O 1
ATOM 957 N N . GLY A 1 117 ? 2.452 -14.283 1.923 1.00 64.00 117 GLY A N 1
ATOM 958 C CA . GLY A 1 117 ? 2.428 -15.746 1.995 1.00 64.00 117 GLY A CA 1
ATOM 959 C C . GLY A 1 117 ? 2.278 -16.435 0.636 1.00 64.00 117 GLY A C 1
ATOM 960 O O . GLY A 1 117 ? 1.955 -17.622 0.588 1.00 64.00 117 GLY A O 1
ATOM 961 N N . LEU A 1 118 ? 2.505 -15.715 -0.465 1.00 66.06 118 LEU A N 1
ATOM 962 C CA . LEU A 1 118 ? 2.460 -16.265 -1.816 1.00 66.06 118 LEU A CA 1
ATOM 963 C C . LEU A 1 118 ? 3.777 -17.001 -2.115 1.00 66.06 118 LEU A C 1
ATOM 965 O O . LEU A 1 118 ? 4.875 -16.510 -1.850 1.00 66.06 118 LEU A O 1
ATOM 969 N N . THR A 1 119 ? 3.670 -18.229 -2.625 1.00 58.69 119 THR A N 1
ATOM 970 C CA . THR A 1 119 ? 4.803 -19.141 -2.843 1.00 58.69 119 THR A CA 1
ATOM 971 C C . THR A 1 119 ? 5.761 -18.655 -3.930 1.00 58.69 119 THR A C 1
ATOM 973 O O . THR A 1 119 ? 5.334 -18.197 -4.985 1.00 58.69 119 THR A O 1
ATOM 976 N N . LYS A 1 120 ? 7.069 -18.885 -3.725 1.00 57.59 120 LYS A N 1
ATOM 977 C CA . LYS A 1 120 ? 8.157 -18.574 -4.679 1.00 57.59 120 LYS A CA 1
ATOM 978 C C . LYS A 1 120 ? 7.944 -19.122 -6.102 1.00 57.59 120 LYS A C 1
ATOM 980 O O . LYS A 1 120 ? 8.509 -18.576 -7.038 1.00 57.59 120 LYS A O 1
ATOM 985 N N . HIS A 1 121 ? 7.135 -20.171 -6.265 1.00 57.38 121 HIS A N 1
ATOM 986 C CA . HIS A 1 121 ? 6.790 -20.744 -7.570 1.00 57.38 121 HIS A CA 1
ATOM 987 C C . HIS A 1 121 ? 6.060 -19.750 -8.488 1.00 57.38 121 HIS A C 1
ATOM 989 O O . HIS A 1 121 ? 6.385 -19.665 -9.664 1.00 57.38 121 HIS A O 1
ATOM 995 N N . LEU A 1 122 ? 5.147 -18.940 -7.937 1.00 55.97 122 LEU A N 1
ATOM 996 C CA . LEU A 1 122 ? 4.395 -17.938 -8.704 1.00 55.97 122 LEU A CA 1
ATOM 997 C C . LEU A 1 122 ? 5.316 -16.849 -9.267 1.00 55.97 122 LEU A C 1
ATOM 999 O O . LEU A 1 122 ? 5.109 -16.363 -10.371 1.00 55.97 122 LEU A O 1
ATOM 1003 N N . VAL A 1 123 ? 6.368 -16.495 -8.521 1.00 57.12 123 VAL A N 1
ATOM 1004 C CA . VAL A 1 123 ? 7.395 -15.548 -8.981 1.00 57.12 123 VAL A CA 1
ATOM 1005 C C . VAL A 1 123 ? 8.145 -16.121 -10.184 1.00 57.12 123 VAL A C 1
ATOM 1007 O O . VAL A 1 123 ? 8.383 -15.397 -11.140 1.00 57.12 123 VAL A O 1
ATOM 1010 N N . ALA A 1 124 ? 8.485 -17.412 -10.160 1.00 56.81 124 ALA A N 1
ATOM 1011 C CA . ALA A 1 124 ? 9.196 -18.066 -11.257 1.00 56.81 124 ALA A CA 1
ATOM 1012 C C . ALA A 1 124 ? 8.331 -18.216 -12.522 1.00 56.81 124 ALA A C 1
ATOM 1014 O O . ALA A 1 124 ? 8.845 -18.050 -13.624 1.00 56.81 124 ALA A O 1
ATOM 1015 N N . GLU A 1 125 ? 7.026 -18.475 -12.381 1.00 58.06 125 GLU A N 1
ATOM 1016 C CA . GLU A 1 125 ? 6.099 -18.559 -13.521 1.00 58.06 125 GLU A CA 1
ATOM 1017 C C . GLU A 1 125 ? 5.991 -17.226 -14.271 1.00 58.06 125 GLU A C 1
ATOM 1019 O O . GLU A 1 125 ? 6.055 -17.217 -15.500 1.00 58.06 125 GLU A O 1
ATOM 1024 N N . ILE A 1 126 ? 5.923 -16.107 -13.541 1.00 55.41 126 ILE A N 1
ATOM 1025 C CA . ILE A 1 126 ? 5.864 -14.752 -14.116 1.00 55.41 126 ILE A CA 1
ATOM 1026 C C . ILE A 1 126 ? 7.166 -14.392 -14.867 1.00 55.41 126 ILE A C 1
ATOM 1028 O O . ILE A 1 126 ? 7.123 -13.619 -15.817 1.00 55.41 126 ILE A O 1
ATOM 1032 N N . GLN A 1 127 ? 8.313 -14.972 -14.486 1.00 51.53 127 GLN A N 1
ATOM 1033 C CA . GLN A 1 127 ? 9.613 -14.742 -15.145 1.00 51.53 127 GLN A CA 1
ATOM 1034 C C . GLN A 1 127 ? 9.851 -15.619 -16.386 1.00 51.53 127 GLN A C 1
ATOM 1036 O O . GLN A 1 127 ? 10.814 -15.388 -17.113 1.00 51.53 127 GLN A O 1
ATOM 1041 N N . SER A 1 128 ? 9.036 -16.657 -16.601 1.00 48.56 128 SER A N 1
ATOM 1042 C CA . SER A 1 128 ? 9.302 -17.710 -17.596 1.00 48.56 128 SER A CA 1
ATOM 1043 C C . SER A 1 128 ? 8.542 -17.578 -18.922 1.00 48.56 128 SER A C 1
ATOM 1045 O O . SER A 1 128 ? 8.672 -18.467 -19.764 1.00 48.56 128 SER A O 1
ATOM 1047 N N . GLN A 1 129 ? 7.752 -16.513 -19.106 1.00 42.66 129 GLN A N 1
ATOM 1048 C CA . GLN A 1 129 ? 6.948 -16.278 -20.315 1.00 42.66 129 GLN A CA 1
ATOM 1049 C C . GLN A 1 129 ? 7.557 -15.227 -21.240 1.00 42.66 129 GLN A C 1
ATOM 1051 O O . GLN A 1 129 ? 8.048 -14.197 -20.728 1.00 42.66 129 GLN A O 1
#

Sequence (129 aa):
MIFQEKISLTTSIRQRQLLRIITYWDRSILTDRHIPANRPDITLLDKRNREAYLIDVTVPDNNNMQETIQSEVLEYTELSDEIKEQWQLNKVTVVPIIMSTPGIIPYSLVKILTTLGLTKHLVAEIQSQ

Secondary structure (DSSP, 8-state):
-HHHHHHHHHHHHHHHT--SEEEEES-PPP-SS--S----SEEEEETTTTEEEEEEEE---TT-HHHHHHHHHHHHHHHHHHHHHHTT-SEEEEEEEE-BTTTB--HHHHHHHHHTT--HHHHHHHH--

pLDDT: mean 73.16, std 16.09, range [42.25, 95.25]

Organism: NCBI:txid467358

Foldseek 3Di:
DVVVVVVVVVVVVVVVVPPQKDKDAQDFDDFPDDQPPRGARMWIARPVQLEIEREHEDEDDPPPVPVVVVVQCVSCVVVQVRCCVVSVGPGYHYHYFYQYPPQDTDVSNVVVCVVVVHDPVVSVVSNPD

Radius of gyration: 18.72 Å; chains: 1; bounding box: 52×47×37 Å